Protein AF-A0AA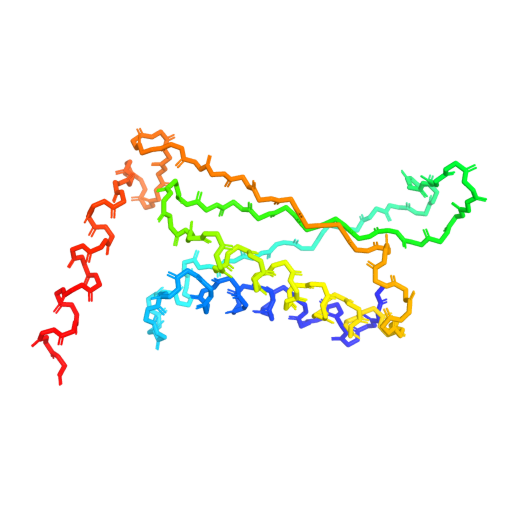96WEX6-F1 (afdb_monomer)

Secondary structure (DSSP, 8-state):
--HHHHHHHHHHHHHHHHHHHT---SHHHHHH------PPPTTS---SS-----EEEEEEEETTSS-HHHHHHHHHHHHHHHHHHHT--GGGGGGEEEEEEEEPTTS-EETTEE--HHHHHHHHHHHTT--

Solvent-accessible surface area (backbone atoms only — not comparable to full-atom values): 7974 Å² total; per-residue (Å²): 108,36,74,75,21,69,80,40,45,42,62,52,50,23,50,50,49,38,60,40,53,63,55,67,97,41,78,68,54,62,70,71,48,71,59,82,86,83,82,77,61,90,82,77,64,70,57,100,86,49,72,69,83,70,46,78,45,81,44,79,44,58,54,81,51,53,52,73,72,32,47,52,50,41,47,51,54,50,44,51,50,51,30,59,24,43,74,48,62,79,92,53,53,88,37,48,44,74,46,81,44,66,43,59,78,67,79,46,66,58,97,93,39,71,44,46,65,68,59,55,54,50,52,60,54,50,59,67,72,80,107

pLDDT: mean 91.86, std 10.23, range [45.47, 98.88]

Sequence (131 aa):
MTEAGREKVQRDLAAVLLRWEGAPDTAFFRAQAWSCLVELPAGAQTTAEDDAPRFLVEVTVPQGALSERRRAGLVEDTTGTVLEAAGLPPAEALRVWVLVHEQPDGIWGAGGSVVRFADLVAQVKGQRTDA

Nearest PDB structures (foldseek):
  3gad-assembly1_C  TM=8.669E-01  e=8.017E-05  Plasmodium yoelii yoelii
  3n4d-assembly1_A  TM=7.390E-01  e=9.728E-05  Corynebacterium glutamicum
  3ker-assembly1_A  TM=7.277E-01  e=5.389E-02  Mus musculus
  6uoa-assembly1_B  TM=2.683E-01  e=3.557E+00  Homo sapiens

Structure (mmCIF, N/CA/C/O backbone):
data_AF-A0AA96WEX6-F1
#
_entry.id   AF-A0AA96WEX6-F1
#
loop_
_atom_site.group_PDB
_atom_site.id
_atom_site.type_symbol
_atom_site.label_atom_id
_atom_site.label_alt_id
_atom_site.label_comp_id
_atom_site.label_asym_id
_atom_site.label_entity_id
_atom_site.label_seq_id
_atom_site.pdbx_PDB_ins_code
_atom_site.Cartn_x
_atom_site.Cartn_y
_atom_site.Cartn_z
_atom_site.occupancy
_atom_site.B_iso_or_equiv
_atom_site.auth_seq_id
_atom_site.auth_comp_id
_atom_site.auth_asym_id
_atom_site.auth_atom_id
_atom_site.pdbx_PDB_model_num
ATOM 1 N N . MET A 1 1 ? 7.942 -6.050 -11.586 1.00 89.69 1 MET A N 1
ATOM 2 C CA . MET A 1 1 ? 8.463 -6.363 -10.237 1.00 89.69 1 MET A CA 1
ATOM 3 C C . MET A 1 1 ? 9.550 -7.413 -10.340 1.00 89.69 1 MET A C 1
ATOM 5 O O . MET A 1 1 ? 9.529 -8.180 -11.297 1.00 89.69 1 MET A O 1
ATOM 9 N N . THR A 1 2 ? 10.468 -7.456 -9.374 1.00 95.06 2 THR A N 1
ATOM 10 C CA . THR A 1 2 ? 11.425 -8.568 -9.255 1.00 95.06 2 THR A CA 1
ATOM 11 C C . THR A 1 2 ? 10.723 -9.829 -8.739 1.00 95.06 2 THR A C 1
ATOM 13 O O . THR A 1 2 ? 9.645 -9.742 -8.147 1.00 95.06 2 THR A O 1
ATOM 16 N N . GLU A 1 3 ? 11.327 -11.003 -8.935 1.00 93.94 3 GLU A N 1
ATOM 17 C CA . GLU A 1 3 ? 10.812 -12.264 -8.380 1.00 93.94 3 GLU A CA 1
ATOM 18 C C . GLU A 1 3 ? 10.747 -12.211 -6.846 1.00 93.94 3 GLU A C 1
ATOM 20 O O . GLU A 1 3 ? 9.688 -12.417 -6.262 1.00 93.94 3 GLU A O 1
ATOM 25 N N . ALA A 1 4 ? 11.837 -11.798 -6.193 1.00 93.56 4 ALA A N 1
ATOM 26 C CA . ALA A 1 4 ? 11.881 -11.653 -4.739 1.00 93.56 4 ALA A CA 1
ATOM 27 C C . ALA A 1 4 ? 10.873 -10.616 -4.208 1.00 93.56 4 ALA A C 1
ATOM 29 O O . ALA A 1 4 ? 10.294 -10.817 -3.139 1.00 93.56 4 ALA A O 1
ATOM 30 N N . GLY A 1 5 ? 10.651 -9.525 -4.949 1.00 95.62 5 GLY A N 1
ATOM 31 C CA . GLY A 1 5 ? 9.639 -8.522 -4.622 1.00 95.62 5 GLY A CA 1
ATOM 32 C C . GLY A 1 5 ? 8.220 -9.080 -4.715 1.00 95.62 5 GLY A C 1
ATOM 33 O O . GLY A 1 5 ? 7.392 -8.787 -3.856 1.00 95.62 5 GLY A O 1
ATOM 34 N N . ARG A 1 6 ? 7.941 -9.941 -5.703 1.00 94.56 6 ARG A N 1
ATOM 35 C CA . ARG A 1 6 ? 6.632 -10.5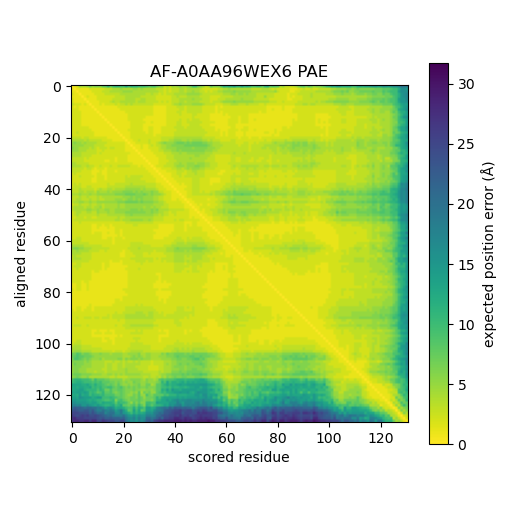98 -5.890 1.00 94.56 6 ARG A CA 1
ATOM 36 C C . ARG A 1 6 ? 6.208 -11.452 -4.706 1.00 94.56 6 ARG A C 1
ATOM 38 O O . ARG A 1 6 ? 5.017 -11.550 -4.430 1.00 94.56 6 ARG A O 1
ATOM 45 N N . GLU A 1 7 ? 7.165 -12.054 -4.018 1.00 94.38 7 GLU A N 1
ATOM 46 C CA . GLU A 1 7 ? 6.902 -12.912 -2.861 1.00 94.38 7 GLU A CA 1
ATOM 47 C C . GLU A 1 7 ? 6.594 -12.136 -1.574 1.00 94.38 7 GLU A C 1
ATOM 49 O O . GLU A 1 7 ? 6.047 -12.704 -0.624 1.00 94.38 7 GLU A O 1
ATOM 54 N N . LYS A 1 8 ? 7.020 -10.870 -1.499 1.00 95.69 8 LYS A N 1
ATOM 55 C CA . LYS A 1 8 ? 7.069 -10.110 -0.242 1.00 95.69 8 LYS A CA 1
ATOM 56 C C . LYS A 1 8 ? 6.170 -8.878 -0.234 1.00 95.69 8 LYS A C 1
ATOM 58 O O . LYS A 1 8 ? 5.563 -8.611 0.803 1.00 95.69 8 LYS A O 1
ATOM 63 N N . VAL A 1 9 ? 5.978 -8.220 -1.384 1.00 97.75 9 VAL A N 1
ATOM 64 C CA . VAL A 1 9 ? 5.289 -6.921 -1.470 1.00 97.75 9 VAL A CA 1
ATOM 65 C C . VAL A 1 9 ? 3.917 -6.925 -0.797 1.00 97.75 9 VAL A C 1
ATOM 67 O O . VAL A 1 9 ? 3.564 -5.957 -0.135 1.00 97.75 9 VAL A O 1
ATOM 70 N N . GLN A 1 10 ? 3.146 -8.014 -0.904 1.00 97.88 10 GLN A N 1
ATOM 71 C CA . GLN A 1 10 ? 1.796 -8.055 -0.347 1.00 97.88 10 GLN A CA 1
ATOM 72 C C . GLN A 1 10 ? 1.822 -7.978 1.185 1.00 97.88 10 GLN A C 1
ATOM 74 O O . GLN A 1 10 ? 1.013 -7.282 1.806 1.00 97.88 10 GLN A O 1
ATOM 79 N N . ARG A 1 11 ? 2.771 -8.691 1.801 1.00 97.44 11 ARG A N 1
ATOM 80 C CA . ARG A 1 11 ? 2.955 -8.695 3.255 1.00 97.44 11 ARG A CA 1
ATOM 81 C C . ARG A 1 11 ? 3.524 -7.362 3.726 1.00 97.44 11 ARG A C 1
ATOM 83 O O . ARG A 1 11 ? 3.055 -6.832 4.730 1.00 97.44 11 ARG A O 1
ATOM 90 N N . ASP A 1 12 ? 4.487 -6.822 2.989 1.00 98.00 12 ASP A N 1
ATOM 91 C CA . ASP A 1 12 ? 5.154 -5.571 3.346 1.00 98.00 12 ASP A CA 1
ATOM 92 C C . ASP A 1 12 ? 4.175 -4.392 3.278 1.00 98.00 12 ASP A C 1
ATOM 94 O O . ASP A 1 12 ? 4.075 -3.620 4.230 1.00 98.00 12 ASP A O 1
ATOM 98 N N . LEU A 1 13 ? 3.354 -4.314 2.225 1.00 98.38 13 LEU A N 1
ATOM 99 C CA . LEU A 1 13 ? 2.311 -3.293 2.094 1.00 98.38 13 LEU A CA 1
ATOM 100 C C . LEU A 1 13 ? 1.223 -3.413 3.171 1.00 98.38 13 LEU A C 1
ATOM 102 O O . LEU A 1 13 ? 0.800 -2.397 3.724 1.00 98.38 13 LEU A O 1
ATOM 106 N N . ALA A 1 14 ? 0.803 -4.632 3.529 1.00 97.81 14 ALA A N 1
ATOM 107 C CA . ALA A 1 14 ? -0.137 -4.831 4.635 1.00 97.81 14 ALA A CA 1
ATOM 108 C C . ALA A 1 14 ? 0.452 -4.353 5.979 1.00 97.81 14 ALA A C 1
ATOM 110 O O . ALA A 1 14 ? -0.246 -3.738 6.788 1.00 97.81 14 ALA A O 1
ATOM 111 N N . ALA A 1 15 ? 1.750 -4.577 6.206 1.00 97.38 15 ALA A N 1
ATOM 112 C CA . ALA A 1 15 ? 2.446 -4.099 7.399 1.00 97.38 15 ALA A CA 1
ATOM 113 C C . ALA A 1 15 ? 2.616 -2.567 7.415 1.00 97.38 15 ALA A C 1
ATOM 115 O O . ALA A 1 15 ? 2.452 -1.941 8.465 1.00 97.38 15 ALA A O 1
ATOM 116 N N . VAL A 1 16 ? 2.918 -1.953 6.264 1.00 98.12 16 VAL A N 1
ATOM 117 C CA . VAL A 1 16 ? 2.966 -0.489 6.101 1.00 98.12 16 VAL A CA 1
ATOM 118 C C . VAL A 1 16 ? 1.612 0.132 6.449 1.00 98.12 16 VAL A C 1
ATOM 120 O O . VAL A 1 16 ? 1.568 1.088 7.224 1.00 98.12 16 VAL A O 1
ATOM 123 N N . LEU A 1 17 ? 0.510 -0.441 5.959 1.00 97.50 17 LEU A N 1
ATOM 124 C CA . LEU A 1 17 ? -0.835 0.048 6.258 1.00 97.50 17 LEU A CA 1
ATOM 125 C C . LEU A 1 17 ? -1.125 0.062 7.766 1.00 97.50 17 LEU A C 1
ATOM 127 O O . LEU A 1 17 ? -1.437 1.118 8.319 1.00 97.50 17 LEU A O 1
ATOM 131 N N . LEU A 1 18 ? -0.948 -1.076 8.446 1.00 95.38 18 LEU A N 1
ATOM 132 C CA . LEU A 1 18 ? -1.204 -1.196 9.888 1.00 95.38 18 LEU A CA 1
ATOM 133 C C . LEU A 1 18 ? -0.408 -0.178 10.712 1.00 95.38 18 LEU A C 1
ATOM 135 O O . LEU A 1 18 ? -0.935 0.427 11.653 1.00 95.38 18 LEU A O 1
ATOM 139 N N . ARG A 1 19 ? 0.860 0.042 10.339 1.00 96.12 19 ARG A N 1
ATOM 140 C CA . ARG A 1 19 ? 1.736 1.028 10.983 1.00 96.12 19 ARG A CA 1
ATOM 141 C C . ARG A 1 19 ? 1.130 2.429 10.922 1.00 96.12 19 ARG A C 1
ATOM 143 O O . ARG A 1 19 ? 1.111 3.132 11.935 1.00 96.12 19 ARG A O 1
ATOM 150 N N . TRP A 1 20 ? 0.624 2.831 9.758 1.00 97.38 20 TRP A N 1
ATOM 151 C CA . TRP A 1 20 ? 0.089 4.175 9.538 1.00 97.38 20 TRP A CA 1
ATOM 152 C C . TRP A 1 20 ? -1.332 4.368 10.066 1.00 97.38 20 TRP A C 1
ATOM 154 O O . TRP A 1 20 ? -1.643 5.454 10.561 1.00 97.38 20 TRP A O 1
ATOM 164 N N . GLU A 1 21 ? -2.155 3.319 10.095 1.00 92.69 21 GLU A N 1
ATOM 165 C CA . GLU A 1 21 ? -3.413 3.305 10.857 1.00 92.69 21 GLU A CA 1
ATOM 166 C C . GLU A 1 21 ? -3.163 3.413 12.372 1.00 92.69 21 GLU A C 1
ATOM 168 O O . GLU A 1 21 ? -4.015 3.872 13.140 1.00 92.69 21 GLU A O 1
ATOM 173 N N . GLY A 1 22 ? -1.953 3.070 12.822 1.00 91.00 22 GLY A N 1
ATOM 174 C CA . GLY A 1 22 ? -1.594 3.023 14.235 1.00 91.00 22 GLY A CA 1
ATOM 175 C C . GLY A 1 22 ? -2.299 1.885 14.966 1.00 91.00 22 GLY A C 1
ATOM 176 O O . GLY A 1 22 ? -2.593 2.017 16.157 1.00 91.00 22 GLY A O 1
ATOM 177 N N . ALA A 1 23 ? -2.596 0.805 14.243 1.00 88.12 23 ALA A N 1
ATOM 178 C CA . ALA A 1 23 ? -3.113 -0.421 14.817 1.00 88.12 23 ALA A CA 1
ATOM 179 C C . ALA A 1 23 ? -2.040 -1.061 15.724 1.00 88.12 23 ALA A C 1
ATOM 181 O O . ALA A 1 23 ? -0.853 -1.036 15.386 1.00 88.12 23 ALA A O 1
ATOM 182 N N . PRO A 1 24 ? -2.416 -1.628 16.883 1.00 88.50 24 PRO A N 1
ATOM 183 C CA . PRO A 1 24 ? -1.500 -2.417 17.698 1.00 88.50 24 PRO A CA 1
ATOM 184 C C . PRO A 1 24 ? -0.907 -3.592 16.915 1.00 88.50 24 PRO A C 1
ATOM 186 O O . PRO A 1 24 ? -1.626 -4.284 16.196 1.00 88.50 24 PRO A O 1
ATOM 189 N N . ASP A 1 25 ? 0.380 -3.876 17.112 1.00 89.81 25 ASP A N 1
ATOM 190 C CA . ASP A 1 25 ? 1.046 -5.009 16.459 1.00 89.81 25 ASP A CA 1
ATOM 191 C C . ASP A 1 25 ? 0.742 -6.342 17.173 1.00 89.81 25 ASP A C 1
ATOM 193 O O . ASP A 1 25 ? 1.589 -6.958 17.825 1.00 89.81 25 ASP A O 1
ATOM 197 N N . THR A 1 26 ? -0.510 -6.789 17.076 1.00 90.81 26 THR A N 1
ATOM 198 C CA . THR A 1 26 ? -0.976 -8.068 17.628 1.00 90.81 26 THR A CA 1
ATOM 199 C C . THR A 1 26 ? -1.300 -9.061 16.518 1.00 90.81 26 THR A C 1
ATOM 201 O O . THR A 1 26 ? -1.565 -8.687 15.375 1.00 90.81 26 THR A O 1
ATOM 204 N N . ALA A 1 27 ? -1.327 -10.355 16.856 1.00 90.75 27 ALA A N 1
ATOM 205 C CA . ALA A 1 27 ? -1.718 -11.399 15.907 1.00 90.75 27 ALA A CA 1
ATOM 206 C C . ALA A 1 27 ? -3.113 -11.152 15.306 1.00 90.75 27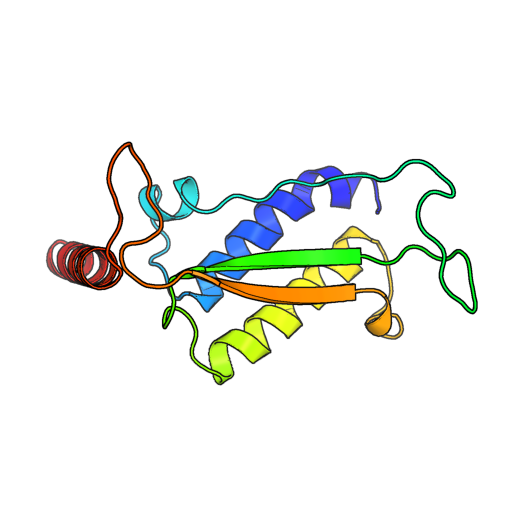 ALA A C 1
ATOM 208 O O . ALA A 1 27 ? -3.332 -11.465 14.141 1.00 90.75 27 ALA A O 1
ATOM 209 N N . PHE A 1 28 ? -4.018 -10.547 16.081 1.00 88.19 28 PHE A N 1
ATOM 210 C CA . PHE A 1 28 ? -5.342 -10.159 15.612 1.00 88.19 28 PHE A CA 1
ATOM 211 C C . PHE A 1 28 ? -5.256 -9.112 14.495 1.00 88.19 28 PHE A C 1
ATOM 213 O O . PHE A 1 28 ? -5.683 -9.396 13.385 1.00 88.19 28 PHE A O 1
ATOM 220 N N . PHE A 1 29 ? -4.646 -7.942 14.727 1.00 89.62 29 PHE A N 1
ATOM 221 C CA . PHE A 1 29 ? -4.580 -6.888 13.701 1.00 89.62 29 PHE A CA 1
ATOM 222 C C . PHE A 1 29 ? -3.780 -7.311 12.465 1.00 89.62 29 PHE A C 1
ATOM 224 O O . PHE A 1 29 ? -4.193 -7.016 11.344 1.00 89.62 29 PHE A O 1
ATOM 231 N N . ARG A 1 30 ? -2.702 -8.087 12.647 1.00 92.88 30 ARG A N 1
ATOM 232 C CA . ARG A 1 30 ? -1.939 -8.659 11.526 1.00 92.88 30 ARG A CA 1
ATOM 233 C C . ARG A 1 30 ? -2.767 -9.592 10.640 1.00 92.88 30 ARG A C 1
ATOM 235 O O . ARG A 1 30 ? -2.472 -9.688 9.457 1.00 92.88 30 ARG A O 1
ATOM 242 N N . ALA A 1 31 ? -3.780 -10.269 11.182 1.00 92.44 31 ALA A N 1
ATOM 243 C CA . ALA A 1 31 ? -4.665 -11.133 10.401 1.00 92.44 31 ALA A CA 1
ATOM 244 C C . ALA A 1 31 ? -5.750 -10.357 9.630 1.00 92.44 31 ALA A C 1
ATOM 246 O O . ALA A 1 31 ? -6.311 -10.891 8.676 1.00 92.44 31 ALA A O 1
ATOM 247 N N . GLN A 1 32 ? -6.045 -9.112 10.024 1.00 90.94 32 GLN A N 1
ATOM 248 C CA . GLN A 1 32 ? -7.105 -8.305 9.411 1.00 90.94 32 GLN A CA 1
ATOM 249 C C . GLN A 1 32 ? -6.619 -7.460 8.229 1.00 90.94 32 GLN A C 1
ATOM 251 O O . GLN A 1 32 ? -7.422 -7.147 7.352 1.00 90.94 32 GLN A O 1
ATOM 256 N N . ALA A 1 33 ? -5.334 -7.097 8.188 1.00 92.81 33 ALA A N 1
ATOM 257 C CA . ALA A 1 33 ? -4.749 -6.380 7.060 1.00 92.81 33 ALA A CA 1
ATOM 258 C C . ALA A 1 33 ? -4.192 -7.354 6.022 1.00 92.81 33 ALA A C 1
ATOM 260 O O . ALA A 1 33 ? -3.395 -8.241 6.323 1.00 92.81 33 ALA A O 1
ATOM 261 N N . TRP A 1 34 ? -4.592 -7.154 4.777 1.00 95.75 34 TRP A N 1
ATOM 262 C CA . TRP A 1 34 ? -4.191 -7.974 3.647 1.00 95.75 34 TRP A CA 1
ATOM 263 C C . TRP A 1 34 ? -4.042 -7.093 2.412 1.00 95.75 34 TRP A C 1
ATOM 265 O O . TRP A 1 34 ? -4.552 -5.975 2.354 1.00 95.75 34 TRP A O 1
ATOM 275 N N . SER A 1 35 ? -3.333 -7.603 1.414 1.00 97.31 35 SER A N 1
ATOM 276 C CA . SER A 1 35 ? -3.283 -6.995 0.093 1.00 97.31 35 SER A CA 1
ATOM 277 C C . SER A 1 35 ? -3.190 -8.084 -0.970 1.00 97.31 35 SER A C 1
ATOM 279 O O . SER A 1 35 ? -2.778 -9.216 -0.697 1.00 97.31 35 SER A O 1
ATOM 281 N N . CY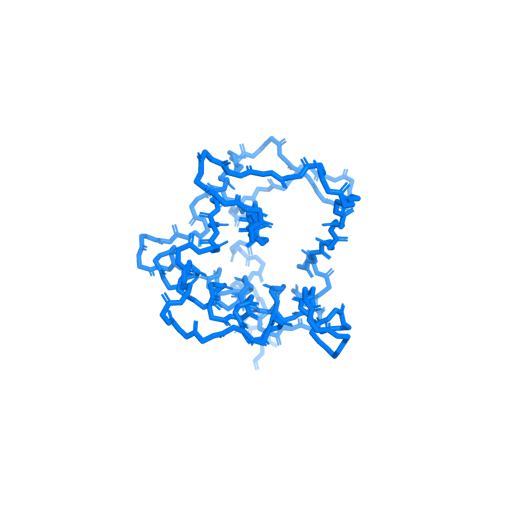S A 1 36 ? -3.595 -7.738 -2.185 1.00 96.81 36 CYS A N 1
ATOM 282 C CA . CYS A 1 36 ? -3.547 -8.616 -3.342 1.00 96.81 36 CYS A CA 1
ATOM 283 C C . CYS A 1 36 ? -2.635 -7.990 -4.394 1.00 96.81 36 CYS A C 1
ATOM 285 O O . CYS A 1 36 ? -2.700 -6.787 -4.634 1.00 96.81 36 CYS A O 1
ATOM 287 N N . LEU A 1 37 ? -1.816 -8.813 -5.048 1.00 96.75 37 LEU A N 1
ATOM 288 C CA . LEU A 1 37 ? -1.053 -8.393 -6.218 1.00 96.75 37 LEU A CA 1
ATOM 289 C C . LEU A 1 37 ? -1.795 -8.847 -7.470 1.00 96.75 37 LEU A C 1
ATOM 291 O O . LEU A 1 37 ? -1.971 -10.046 -7.681 1.00 96.75 37 LEU A O 1
ATOM 295 N N . VAL A 1 38 ? -2.208 -7.888 -8.292 1.00 96.69 38 VAL A N 1
ATOM 296 C CA . VAL A 1 38 ? -2.794 -8.147 -9.607 1.00 96.69 38 VAL A CA 1
ATOM 297 C C . VAL A 1 38 ? -1.764 -7.783 -10.663 1.00 96.69 38 VAL A C 1
ATOM 299 O O . VAL A 1 38 ? -1.290 -6.650 -10.714 1.00 96.69 38 VAL A O 1
ATOM 302 N N . GLU A 1 39 ? -1.417 -8.749 -11.508 1.00 94.88 39 GLU A N 1
ATOM 303 C CA . GLU A 1 39 ? -0.531 -8.521 -12.643 1.00 94.88 39 GLU A CA 1
ATOM 304 C C . GLU A 1 39 ? -1.328 -8.407 -13.928 1.00 94.88 39 GLU A C 1
ATOM 306 O O . GLU A 1 39 ? -2.161 -9.258 -14.244 1.00 94.88 39 GLU A O 1
ATOM 311 N N . LEU A 1 40 ? -1.048 -7.351 -14.680 1.00 94.44 40 LEU A N 1
ATOM 312 C CA . LEU A 1 40 ? -1.648 -7.141 -15.983 1.00 94.44 40 LEU A CA 1
ATOM 313 C C . LEU A 1 40 ? -0.834 -7.883 -17.054 1.00 94.44 40 LEU A C 1
ATOM 315 O O . LEU A 1 40 ? 0.396 -7.943 -16.955 1.00 94.44 40 LEU A O 1
ATOM 319 N N . PRO A 1 41 ? -1.487 -8.440 -18.089 1.00 93.81 41 PRO A N 1
ATOM 320 C CA . PRO A 1 41 ? -0.769 -9.027 -19.211 1.00 93.81 41 PRO A CA 1
ATOM 321 C C . PRO A 1 41 ? 0.035 -7.955 -19.961 1.00 93.81 41 PRO A C 1
ATOM 323 O O . PRO A 1 41 ? -0.282 -6.763 -19.916 1.00 93.81 41 PRO A O 1
ATOM 326 N N . ALA A 1 42 ? 1.076 -8.382 -20.677 1.00 89.94 42 ALA A N 1
ATOM 327 C CA . ALA A 1 42 ? 1.912 -7.478 -21.462 1.00 89.94 42 ALA A CA 1
ATOM 328 C C . ALA A 1 42 ? 1.066 -6.639 -22.440 1.00 89.94 42 ALA A C 1
ATOM 330 O O . ALA A 1 42 ? 0.203 -7.173 -23.137 1.00 89.94 42 ALA A O 1
ATOM 331 N N . GLY A 1 43 ? 1.309 -5.325 -22.474 1.00 91.38 43 GLY A N 1
ATOM 332 C CA . GLY A 1 43 ? 0.590 -4.373 -23.329 1.00 91.38 43 GLY A CA 1
ATOM 333 C C . GLY A 1 43 ? -0.779 -3.912 -22.810 1.00 91.38 43 GLY A C 1
ATOM 334 O O . GLY A 1 43 ? -1.383 -3.040 -23.424 1.00 91.38 43 GLY A O 1
ATOM 335 N N . ALA A 1 44 ? -1.279 -4.438 -21.683 1.00 94.69 44 ALA A N 1
ATOM 336 C CA . ALA A 1 44 ? -2.546 -3.973 -21.099 1.00 94.69 44 ALA A CA 1
ATOM 337 C C . ALA A 1 44 ? -2.433 -2.634 -20.350 1.00 94.69 44 ALA A C 1
ATOM 339 O O . ALA A 1 44 ? -3.447 -2.013 -20.038 1.00 94.69 44 ALA A O 1
ATOM 340 N N . GLN A 1 45 ? -1.211 -2.191 -20.062 1.00 95.44 45 GLN A N 1
ATOM 341 C CA . GLN A 1 45 ? -0.915 -0.888 -19.488 1.00 95.44 45 GLN A CA 1
ATOM 342 C C . GLN A 1 45 ? 0.096 -0.181 -20.388 1.00 95.44 45 GLN A C 1
ATOM 344 O O . GLN A 1 45 ? 1.127 -0.754 -20.730 1.00 95.44 45 GLN A O 1
ATOM 349 N N . THR A 1 46 ? -0.207 1.060 -20.744 1.00 94.62 46 THR A N 1
ATOM 350 C CA . THR A 1 46 ? 0.678 1.971 -21.473 1.00 94.62 46 THR A CA 1
ATOM 351 C C . THR A 1 46 ? 0.453 3.382 -20.935 1.00 94.62 46 THR A C 1
ATOM 353 O O . THR A 1 46 ? -0.558 3.649 -20.272 1.00 94.62 46 THR A O 1
ATOM 356 N N . THR A 1 47 ? 1.394 4.282 -21.182 1.00 95.19 47 THR A N 1
ATOM 357 C CA . THR A 1 47 ? 1.228 5.706 -20.891 1.00 95.19 47 THR A CA 1
ATOM 358 C C . THR A 1 47 ? 1.177 6.502 -22.189 1.00 95.19 47 THR A C 1
ATOM 360 O O . THR A 1 47 ? 1.377 5.966 -23.272 1.00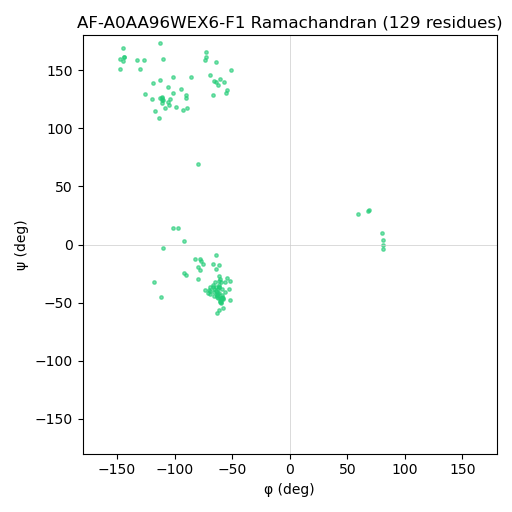 95.19 47 THR A O 1
ATOM 363 N N . ALA A 1 48 ? 0.896 7.802 -22.101 1.00 96.94 48 ALA A N 1
ATOM 364 C CA . ALA A 1 48 ? 0.950 8.663 -23.282 1.00 96.94 48 ALA A CA 1
ATOM 365 C C . ALA A 1 48 ? 2.378 8.837 -23.847 1.00 96.94 48 ALA A C 1
ATOM 367 O O . ALA A 1 48 ? 2.512 9.290 -24.978 1.00 96.94 48 ALA A O 1
ATOM 368 N N . GLU A 1 49 ? 3.415 8.510 -23.067 1.00 96.06 49 GLU A N 1
ATOM 369 C CA . GLU A 1 49 ? 4.830 8.744 -23.399 1.00 96.06 49 GLU A CA 1
ATOM 370 C C . GLU A 1 49 ? 5.605 7.439 -23.641 1.00 96.06 49 GLU A C 1
ATOM 372 O O . GLU A 1 49 ? 6.374 7.335 -24.591 1.00 96.06 49 GLU A O 1
ATOM 377 N N . ASP A 1 50 ? 5.424 6.445 -22.769 1.00 94.56 50 ASP A N 1
ATOM 378 C CA . ASP A 1 50 ? 6.225 5.221 -22.737 1.00 94.56 50 ASP A CA 1
ATOM 379 C C . ASP A 1 50 ? 5.425 3.969 -22.332 1.00 94.56 50 ASP A C 1
ATOM 381 O O . ASP A 1 50 ? 4.306 4.047 -21.813 1.00 94.56 50 ASP A O 1
ATOM 385 N N . ASP A 1 51 ? 6.062 2.810 -22.516 1.00 93.25 51 ASP A N 1
ATOM 386 C CA . ASP A 1 51 ? 5.556 1.487 -22.129 1.00 93.25 51 ASP A CA 1
ATOM 387 C C . ASP A 1 51 ? 6.181 0.958 -20.824 1.00 93.25 51 ASP A C 1
ATOM 389 O O . ASP A 1 51 ? 6.099 -0.234 -20.515 1.00 93.25 51 ASP A O 1
ATOM 393 N N . ALA A 1 52 ? 6.857 1.811 -20.046 1.00 93.56 52 ALA A N 1
ATOM 394 C CA . ALA A 1 52 ? 7.427 1.379 -18.777 1.00 93.56 52 ALA A CA 1
ATOM 395 C C . ALA A 1 52 ? 6.305 1.083 -17.758 1.00 93.56 52 ALA A C 1
ATOM 397 O O . ALA A 1 52 ? 5.272 1.761 -17.738 1.00 93.56 52 ALA A O 1
ATOM 398 N N . PRO A 1 53 ? 6.484 0.095 -16.864 1.00 93.44 53 PRO A N 1
ATOM 399 C CA . PRO A 1 53 ? 5.435 -0.294 -15.931 1.00 93.44 53 PRO A CA 1
ATOM 400 C C . PRO A 1 53 ? 5.092 0.845 -14.964 1.00 93.44 53 PRO A C 1
ATOM 402 O O . PRO A 1 53 ? 5.972 1.545 -14.455 1.00 93.44 53 PRO A O 1
ATOM 405 N N . ARG A 1 54 ? 3.800 1.000 -14.685 1.00 96.94 54 ARG A N 1
ATOM 406 C CA . ARG A 1 54 ? 3.252 1.849 -13.626 1.00 96.94 54 ARG A CA 1
ATOM 407 C C . ARG A 1 54 ? 2.602 0.971 -12.566 1.00 96.94 54 ARG A C 1
ATOM 409 O O . ARG A 1 54 ? 1.953 -0.031 -12.868 1.00 96.94 54 ARG A O 1
ATOM 416 N N . PHE A 1 55 ? 2.763 1.362 -11.314 1.00 98.19 55 PHE A N 1
ATOM 417 C CA . PHE A 1 55 ? 2.248 0.641 -10.163 1.00 98.19 55 PHE A CA 1
ATOM 418 C C . PHE A 1 55 ? 1.132 1.457 -9.538 1.00 98.19 55 PHE A C 1
ATOM 420 O O . PHE A 1 55 ? 1.330 2.624 -9.207 1.00 98.19 55 PHE A O 1
ATOM 427 N N . LEU A 1 56 ? -0.027 0.835 -9.371 1.00 98.31 56 LEU A N 1
ATOM 428 C CA . LEU A 1 56 ? -1.153 1.420 -8.665 1.00 98.31 56 LEU A CA 1
ATOM 429 C C . LEU A 1 56 ? -1.353 0.656 -7.359 1.00 98.31 56 LEU A C 1
ATOM 431 O O . LEU A 1 56 ? -1.519 -0.563 -7.375 1.00 98.31 56 LEU A O 1
ATOM 435 N N . VAL A 1 57 ? -1.339 1.378 -6.244 1.00 98.69 57 VAL A N 1
ATOM 436 C CA . VAL A 1 57 ? -1.706 0.858 -4.930 1.00 98.69 57 VAL A CA 1
ATOM 437 C C . VAL A 1 57 ? -2.977 1.560 -4.485 1.00 98.69 57 VAL A C 1
ATOM 439 O O . VAL A 1 57 ? -2.965 2.744 -4.147 1.00 98.69 57 VAL A O 1
ATOM 442 N N . GLU A 1 58 ? -4.080 0.823 -4.484 1.00 98.62 58 GLU A N 1
ATOM 443 C CA . GLU A 1 58 ? -5.347 1.287 -3.929 1.00 98.62 58 GLU A CA 1
ATOM 444 C C . GLU A 1 58 ? -5.438 0.838 -2.472 1.00 98.62 58 GLU A C 1
ATOM 446 O O . GLU A 1 58 ? -5.472 -0.353 -2.162 1.00 98.62 58 GLU A O 1
ATOM 451 N N . VAL A 1 59 ? -5.460 1.805 -1.562 1.00 98.31 59 VAL A N 1
ATOM 452 C CA . VAL A 1 59 ? -5.582 1.568 -0.128 1.00 98.31 59 VAL A CA 1
ATOM 453 C C . VAL A 1 59 ? -7.000 1.898 0.292 1.00 98.31 59 VAL A C 1
ATOM 455 O O . VAL A 1 59 ? -7.464 3.015 0.090 1.00 98.31 59 VAL A O 1
ATOM 458 N N . THR A 1 60 ? -7.678 0.948 0.925 1.00 97.12 60 THR A N 1
ATOM 459 C CA . THR A 1 60 ? -9.000 1.176 1.510 1.00 97.12 60 THR A CA 1
ATOM 460 C C . THR A 1 60 ? -8.905 1.151 3.028 1.00 97.12 60 THR A C 1
ATOM 462 O O . THR A 1 60 ? -8.442 0.163 3.590 1.00 97.12 60 THR A O 1
ATOM 465 N N . VAL A 1 61 ? -9.356 2.221 3.684 1.00 94.75 61 VAL A N 1
ATOM 466 C CA . VAL A 1 61 ? -9.321 2.373 5.148 1.00 94.75 61 VAL A CA 1
ATOM 467 C C . VAL A 1 61 ? -10.663 2.866 5.685 1.00 94.75 61 VAL A C 1
ATOM 469 O O . VAL A 1 61 ? -11.425 3.490 4.943 1.00 94.75 61 VAL A O 1
ATOM 472 N N . PRO A 1 62 ? -10.978 2.659 6.973 1.00 92.62 62 PRO A N 1
ATOM 473 C CA . PRO A 1 62 ? -12.120 3.316 7.598 1.00 92.62 62 PRO A CA 1
ATOM 474 C C . PRO A 1 62 ? -11.971 4.842 7.567 1.00 92.62 62 PRO A C 1
ATOM 476 O O . PRO A 1 62 ? -10.880 5.380 7.782 1.00 92.62 62 PRO A O 1
ATOM 479 N N . GLN A 1 63 ? -13.074 5.558 7.354 1.00 92.19 63 GLN A N 1
ATOM 480 C CA . GLN A 1 63 ? -13.087 7.015 7.449 1.00 92.19 63 GLN A CA 1
ATOM 481 C C . GLN A 1 63 ? -12.576 7.471 8.823 1.00 92.19 63 GLN A C 1
ATOM 483 O O . GLN A 1 63 ? -13.021 6.992 9.866 1.00 92.19 63 GLN A O 1
ATOM 488 N N . GLY A 1 64 ? -11.627 8.411 8.821 1.00 90.00 64 GLY A N 1
ATOM 489 C CA . GLY A 1 64 ? -10.998 8.920 10.042 1.00 90.00 64 GLY A CA 1
ATOM 490 C C . GLY A 1 64 ? -9.883 8.043 10.630 1.00 90.00 64 GLY A C 1
ATOM 491 O O . GLY A 1 64 ? -9.275 8.450 11.621 1.00 90.00 64 GLY A O 1
ATOM 492 N N . ALA A 1 65 ? -9.553 6.892 10.029 1.00 90.88 65 ALA A N 1
ATOM 493 C CA . ALA A 1 65 ? -8.424 6.062 10.470 1.00 90.88 65 ALA A CA 1
ATOM 494 C C . ALA A 1 65 ? -7.061 6.759 10.282 1.00 90.88 65 ALA A C 1
ATOM 496 O O . ALA A 1 65 ? -6.132 6.577 11.079 1.00 90.88 65 ALA A O 1
ATOM 497 N N . LEU A 1 66 ? -6.943 7.600 9.249 1.00 95.25 66 LEU A N 1
ATOM 498 C CA . LEU A 1 66 ? -5.723 8.328 8.915 1.00 95.25 66 LEU A CA 1
ATOM 499 C C . LEU A 1 66 ? -5.910 9.833 9.119 1.00 95.25 66 LEU A C 1
ATOM 501 O O . LEU A 1 66 ? -6.787 10.462 8.530 1.00 95.25 66 LEU A O 1
ATOM 505 N N . SER A 1 67 ? -5.020 10.436 9.906 1.00 95.62 67 SER A N 1
ATOM 506 C CA . SER A 1 67 ? -4.813 11.884 9.857 1.00 95.62 67 SER A CA 1
ATOM 507 C C . SER A 1 67 ? -4.070 12.270 8.578 1.00 95.62 67 SER A C 1
ATOM 509 O O . SER A 1 67 ? -3.441 11.425 7.945 1.00 95.62 67 SER A O 1
ATOM 511 N N . GLU A 1 68 ? -4.062 13.556 8.228 1.00 96.88 68 GLU A N 1
ATOM 512 C CA . GLU A 1 68 ? -3.292 14.065 7.083 1.00 96.88 68 GLU A CA 1
ATOM 513 C C . GLU A 1 68 ? -1.816 13.637 7.136 1.00 96.88 68 GLU A C 1
ATOM 515 O O . GLU A 1 68 ? -1.302 13.062 6.181 1.00 96.88 68 GLU A O 1
ATOM 520 N N . ARG A 1 69 ? -1.163 13.795 8.298 1.00 97.50 69 ARG A N 1
ATOM 521 C CA . ARG A 1 69 ? 0.225 13.350 8.507 1.00 97.50 69 ARG A CA 1
ATOM 522 C C . ARG A 1 69 ? 0.399 11.849 8.268 1.00 97.50 69 ARG A C 1
ATOM 524 O O . ARG A 1 69 ? 1.389 11.434 7.677 1.00 97.50 69 ARG A O 1
ATOM 531 N N . ARG A 1 70 ? -0.530 11.028 8.771 1.00 97.94 70 ARG A N 1
ATOM 532 C CA . ARG A 1 70 ? -0.459 9.569 8.607 1.00 97.94 70 ARG A CA 1
ATOM 533 C C . ARG A 1 70 ? -0.687 9.156 7.159 1.00 97.94 70 ARG A C 1
ATOM 535 O O . ARG A 1 70 ? -0.023 8.251 6.680 1.00 97.94 70 ARG A O 1
ATOM 542 N N . ARG A 1 71 ? -1.582 9.853 6.463 1.00 98.06 71 ARG A N 1
ATOM 543 C CA . ARG A 1 71 ? -1.837 9.664 5.037 1.00 98.06 71 ARG A CA 1
ATOM 544 C C . ARG A 1 71 ? -0.602 9.993 4.200 1.00 98.06 71 ARG A C 1
ATOM 546 O O . ARG A 1 71 ? -0.248 9.204 3.338 1.00 98.06 71 ARG A O 1
ATOM 553 N N . ALA A 1 72 ? 0.072 11.110 4.481 1.00 98.19 72 ALA A N 1
ATOM 554 C CA . ALA A 1 72 ? 1.300 11.488 3.781 1.00 98.19 72 ALA A CA 1
ATOM 555 C C . ALA A 1 72 ? 2.405 10.432 3.953 1.00 98.19 72 ALA A C 1
ATOM 557 O O . ALA A 1 72 ? 2.975 9.974 2.967 1.00 98.19 72 ALA A O 1
ATOM 558 N N . GLY A 1 73 ? 2.639 9.983 5.188 1.00 98.50 73 GLY A N 1
ATOM 559 C CA . GLY A 1 73 ? 3.633 8.945 5.455 1.00 98.50 73 GLY A CA 1
ATOM 560 C C . GLY A 1 73 ? 3.267 7.576 4.874 1.00 98.50 73 GLY A C 1
ATOM 561 O O . GLY A 1 73 ? 4.134 6.870 4.370 1.00 98.50 73 GLY A O 1
ATOM 562 N N . LEU A 1 74 ? 1.977 7.222 4.857 1.00 98.56 74 LEU A N 1
ATOM 563 C CA . LEU A 1 74 ? 1.502 6.018 4.174 1.00 98.56 74 LEU A CA 1
ATOM 564 C C . LEU A 1 74 ? 1.850 6.046 2.683 1.00 98.56 74 LEU A C 1
ATOM 566 O O . LEU A 1 74 ? 2.316 5.039 2.154 1.00 98.56 74 LEU A O 1
ATOM 570 N N . VAL A 1 75 ? 1.626 7.179 2.010 1.00 98.69 75 VAL A N 1
ATOM 571 C CA . VAL A 1 75 ? 1.951 7.347 0.585 1.00 98.69 75 VAL A CA 1
ATOM 572 C C . VAL A 1 75 ? 3.457 7.214 0.348 1.00 98.69 75 VAL A C 1
ATOM 574 O O . VAL A 1 75 ? 3.865 6.523 -0.586 1.00 98.69 75 VAL A O 1
ATOM 577 N N . GLU A 1 76 ? 4.273 7.825 1.205 1.00 98.75 76 GLU A N 1
ATOM 578 C CA . GLU A 1 76 ? 5.736 7.759 1.140 1.00 98.75 76 GLU A CA 1
ATOM 579 C C . GLU A 1 76 ? 6.257 6.319 1.292 1.00 98.75 76 GLU A C 1
ATOM 581 O O . GLU A 1 76 ? 6.904 5.797 0.380 1.00 98.75 76 GLU A O 1
ATOM 586 N N . ASP A 1 77 ? 5.905 5.636 2.383 1.00 98.75 77 ASP A N 1
ATOM 587 C CA . ASP A 1 77 ? 6.395 4.282 2.679 1.00 98.75 77 ASP A CA 1
ATOM 588 C C . ASP A 1 77 ? 5.877 3.241 1.677 1.00 98.75 77 ASP A C 1
ATOM 590 O O . ASP A 1 77 ? 6.596 2.312 1.299 1.00 98.75 77 ASP A O 1
ATOM 594 N N . THR A 1 78 ? 4.632 3.395 1.214 1.00 98.81 78 THR A N 1
ATOM 595 C CA . THR A 1 78 ? 4.056 2.546 0.160 1.00 98.81 78 THR A CA 1
ATOM 596 C C . THR A 1 78 ? 4.845 2.700 -1.135 1.00 98.81 78 THR A C 1
ATOM 598 O O . THR A 1 78 ? 5.206 1.704 -1.762 1.00 98.81 78 THR A O 1
ATOM 601 N N . THR A 1 79 ? 5.158 3.942 -1.516 1.00 98.88 79 THR A N 1
ATOM 602 C CA . THR A 1 79 ? 5.956 4.235 -2.711 1.00 98.88 79 THR A CA 1
ATOM 603 C C . THR A 1 79 ? 7.337 3.598 -2.612 1.00 98.88 79 THR A C 1
ATOM 605 O O . THR A 1 79 ? 7.744 2.884 -3.528 1.00 98.88 79 THR A O 1
ATOM 608 N N . GLY A 1 80 ? 8.026 3.780 -1.481 1.00 98.62 80 GLY A N 1
ATOM 609 C CA . GLY A 1 80 ? 9.330 3.164 -1.229 1.00 98.62 80 GLY A CA 1
ATOM 610 C C . GLY A 1 80 ? 9.291 1.637 -1.319 1.00 98.62 80 GLY A C 1
ATOM 611 O O . GLY A 1 80 ? 10.100 1.041 -2.027 1.00 98.62 80 GLY A O 1
ATOM 612 N N . THR A 1 81 ? 8.293 1.015 -0.685 1.00 98.62 81 THR A N 1
ATOM 613 C CA . THR A 1 81 ? 8.115 -0.447 -0.669 1.00 98.62 81 THR A CA 1
ATOM 614 C C . THR A 1 81 ? 7.906 -1.010 -2.078 1.00 98.62 81 THR A C 1
ATOM 616 O O . THR A 1 81 ? 8.481 -2.038 -2.439 1.00 98.62 81 THR A O 1
ATOM 619 N N . VAL A 1 82 ? 7.111 -0.332 -2.912 1.00 98.69 82 VAL A N 1
ATOM 620 C CA . VAL A 1 82 ? 6.884 -0.752 -4.302 1.00 98.69 82 VAL A CA 1
ATOM 621 C C . VAL A 1 82 ? 8.136 -0.571 -5.156 1.00 98.69 82 VAL A C 1
ATOM 623 O O . VAL A 1 82 ? 8.456 -1.469 -5.935 1.00 98.69 82 VAL A O 1
ATOM 626 N N . LEU A 1 83 ? 8.852 0.551 -5.020 1.00 98.56 83 LEU A N 1
ATOM 627 C CA . LEU A 1 83 ? 10.106 0.779 -5.746 1.00 98.56 83 LEU A CA 1
ATOM 628 C C . LEU A 1 83 ? 11.142 -0.296 -5.409 1.00 98.56 83 LEU A C 1
ATOM 630 O O . LEU A 1 83 ? 11.719 -0.887 -6.322 1.00 98.56 83 LEU A O 1
ATOM 634 N N . GLU A 1 84 ? 11.315 -0.610 -4.124 1.00 98.44 84 GLU A N 1
ATOM 635 C CA . GLU A 1 84 ? 12.210 -1.673 -3.664 1.00 98.44 84 GLU A CA 1
ATOM 636 C C . GLU A 1 84 ? 11.806 -3.033 -4.250 1.00 98.44 84 GLU A C 1
ATOM 638 O O . GLU A 1 84 ? 12.619 -3.702 -4.892 1.00 98.44 84 GLU A O 1
ATOM 643 N N . ALA A 1 85 ? 10.530 -3.412 -4.135 1.00 98.19 85 ALA A N 1
ATOM 644 C CA . ALA A 1 85 ? 10.023 -4.664 -4.698 1.00 98.19 85 ALA A CA 1
ATOM 645 C C . ALA A 1 85 ? 10.172 -4.728 -6.233 1.00 98.19 85 ALA A C 1
ATOM 647 O O . ALA A 1 85 ? 10.364 -5.802 -6.824 1.00 98.19 85 ALA A O 1
ATOM 648 N N . ALA A 1 86 ? 10.092 -3.579 -6.903 1.00 97.75 86 ALA A N 1
ATOM 649 C CA . ALA A 1 86 ? 10.282 -3.455 -8.338 1.00 97.75 86 ALA A CA 1
ATOM 650 C C . ALA A 1 86 ? 11.755 -3.386 -8.770 1.00 97.75 86 ALA A C 1
ATOM 652 O O . ALA A 1 86 ? 12.018 -3.569 -9.958 1.00 97.75 86 ALA A O 1
ATOM 653 N N . GLY A 1 87 ? 12.693 -3.198 -7.836 1.00 97.69 87 GLY A N 1
ATOM 654 C CA . GLY A 1 87 ? 14.108 -2.984 -8.137 1.00 97.69 87 GLY A CA 1
ATOM 655 C C . GLY A 1 87 ? 14.370 -1.640 -8.823 1.00 97.69 87 GLY A C 1
ATOM 656 O O . GLY A 1 87 ? 15.292 -1.539 -9.629 1.00 97.69 87 GLY A O 1
ATOM 657 N N . LEU A 1 88 ? 13.535 -0.634 -8.553 1.00 98.12 88 LEU A N 1
ATOM 658 C CA . LEU A 1 88 ? 13.602 0.684 -9.176 1.00 98.12 88 LEU A CA 1
ATOM 659 C C . LEU A 1 88 ? 14.259 1.710 -8.243 1.00 98.12 88 LEU A C 1
ATOM 661 O O . LEU A 1 88 ? 14.048 1.666 -7.028 1.00 98.12 88 LEU A O 1
ATOM 665 N N . PRO A 1 89 ? 15.041 2.661 -8.783 1.00 98.00 89 PRO A N 1
ATOM 666 C CA . PRO A 1 89 ? 15.657 3.703 -7.976 1.00 98.00 89 PRO A CA 1
ATOM 667 C C . PRO A 1 89 ? 14.625 4.756 -7.526 1.00 98.00 89 PRO A C 1
ATOM 669 O O . PRO A 1 89 ? 13.617 4.963 -8.205 1.00 98.00 89 PRO A O 1
ATOM 672 N N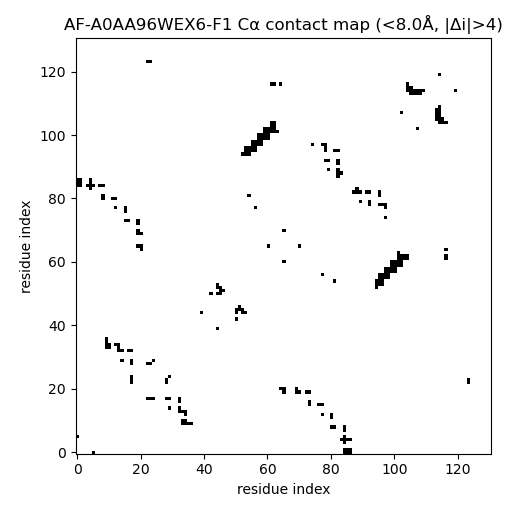 . PRO A 1 90 ? 14.909 5.527 -6.455 1.00 97.75 90 PRO A N 1
ATOM 673 C CA . PRO A 1 90 ? 14.027 6.601 -5.979 1.00 97.75 90 PRO A CA 1
ATOM 674 C C . PRO A 1 90 ? 13.653 7.646 -7.040 1.00 97.75 90 PRO A C 1
ATOM 676 O O . PRO A 1 90 ? 12.568 8.219 -6.994 1.00 97.75 90 PRO A O 1
ATOM 679 N N . ALA A 1 91 ? 14.527 7.875 -8.025 1.00 98.06 91 ALA A N 1
ATOM 680 C CA . ALA A 1 91 ? 14.273 8.794 -9.135 1.00 98.06 91 ALA A CA 1
ATOM 681 C C . ALA A 1 91 ? 13.058 8.395 -9.997 1.00 98.06 91 ALA A C 1
ATOM 683 O O . ALA A 1 91 ? 12.521 9.226 -10.723 1.00 98.06 91 ALA A O 1
ATOM 684 N N . GLU A 1 92 ? 12.600 7.145 -9.905 1.00 98.25 92 GLU A N 1
ATOM 685 C CA . GLU A 1 92 ? 11.441 6.632 -10.634 1.00 98.25 92 GLU A CA 1
ATOM 686 C C . GLU A 1 92 ? 10.143 6.632 -9.813 1.00 98.25 92 GLU A C 1
ATOM 688 O O . GLU A 1 92 ? 9.154 6.029 -10.227 1.00 98.25 92 GLU A O 1
ATOM 693 N N . ALA A 1 93 ? 10.098 7.334 -8.676 1.00 98.31 93 ALA A N 1
ATOM 694 C CA . ALA A 1 93 ? 8.928 7.377 -7.792 1.00 98.31 93 ALA A CA 1
ATOM 695 C C . ALA A 1 93 ? 7.608 7.744 -8.495 1.00 98.31 93 ALA A C 1
ATOM 697 O O . ALA A 1 93 ? 6.563 7.214 -8.136 1.00 98.31 93 ALA A O 1
ATOM 698 N N . LEU A 1 94 ? 7.644 8.565 -9.553 1.00 97.44 94 LEU A N 1
ATOM 699 C CA . LEU A 1 94 ? 6.455 8.920 -10.348 1.00 97.44 94 LEU A CA 1
ATOM 700 C C . LEU A 1 94 ? 5.812 7.732 -11.090 1.00 97.44 94 LEU A C 1
ATOM 702 O O . LEU A 1 94 ? 4.719 7.867 -11.647 1.00 97.44 94 LEU A O 1
ATOM 706 N N . ARG A 1 95 ? 6.463 6.561 -11.102 1.00 97.94 95 ARG A N 1
ATOM 707 C C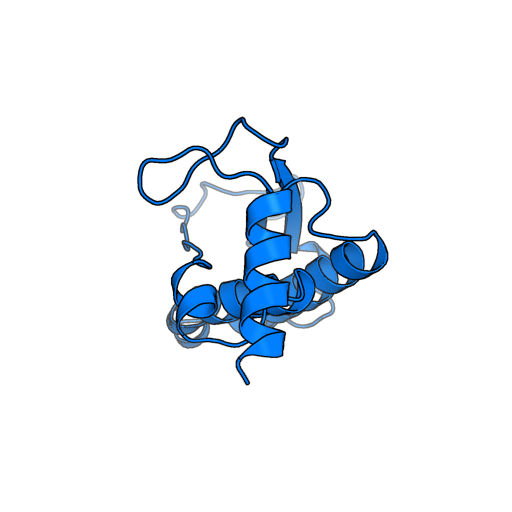A . ARG A 1 95 ? 5.877 5.309 -11.593 1.00 97.94 95 ARG A CA 1
ATOM 708 C C . ARG A 1 95 ? 4.925 4.661 -10.589 1.00 97.94 95 ARG A C 1
ATOM 710 O O . ARG A 1 95 ? 4.199 3.757 -10.991 1.00 97.94 95 ARG A O 1
ATOM 717 N N . VAL A 1 96 ? 4.904 5.096 -9.327 1.00 98.69 96 VAL A N 1
ATOM 718 C CA . VAL A 1 96 ? 4.051 4.537 -8.268 1.00 98.69 96 VAL A CA 1
ATOM 719 C C . VAL A 1 96 ? 2.974 5.535 -7.866 1.00 98.69 96 VAL A C 1
ATOM 721 O O . VAL A 1 96 ? 3.252 6.694 -7.573 1.00 98.69 96 VAL A O 1
ATOM 724 N N . TRP A 1 97 ? 1.726 5.087 -7.901 1.00 98.62 97 TRP A N 1
ATOM 725 C CA . TRP A 1 97 ? 0.546 5.890 -7.616 1.00 98.62 97 TRP A CA 1
ATOM 726 C C . TRP A 1 97 ? -0.175 5.255 -6.432 1.00 98.62 97 TRP A C 1
ATOM 728 O O . TRP A 1 97 ? -0.487 4.066 -6.466 1.00 98.62 97 TRP A O 1
ATOM 738 N N . VAL A 1 98 ? -0.430 6.038 -5.384 1.00 98.81 98 VAL A N 1
ATOM 739 C CA . VAL A 1 98 ? -1.101 5.569 -4.166 1.00 98.81 98 VAL A CA 1
ATOM 740 C C . VAL A 1 98 ? -2.417 6.316 -4.012 1.00 98.81 98 VAL A C 1
ATOM 742 O O . VAL A 1 98 ? -2.428 7.535 -3.836 1.00 98.81 98 VAL A O 1
ATOM 745 N N . LEU A 1 99 ? -3.527 5.589 -4.095 1.00 98.56 99 LEU A N 1
ATOM 746 C CA . LEU A 1 99 ? -4.876 6.137 -3.995 1.00 98.56 99 LEU A CA 1
ATOM 747 C C . LEU A 1 99 ? -5.495 5.646 -2.691 1.00 98.56 99 LEU A C 1
ATOM 749 O O . LEU A 1 99 ? -5.577 4.445 -2.453 1.00 98.56 99 LEU A O 1
ATOM 753 N N . VAL A 1 100 ? -5.909 6.575 -1.829 1.00 98.12 100 VAL A N 1
ATOM 754 C CA . VAL A 1 100 ? -6.504 6.251 -0.526 1.00 98.12 100 VAL A CA 1
ATOM 755 C C . VAL A 1 100 ? -8.010 6.477 -0.584 1.00 98.12 100 VAL A C 1
ATOM 757 O O . VAL A 1 100 ? -8.469 7.598 -0.800 1.00 98.12 100 VAL A O 1
ATOM 760 N N . HIS A 1 101 ? -8.768 5.415 -0.335 1.00 97.56 101 HIS A N 1
ATOM 761 C CA . HIS A 1 101 ? -10.222 5.394 -0.279 1.00 97.56 101 HIS A CA 1
ATOM 762 C C . HIS A 1 101 ? -10.679 5.229 1.168 1.00 97.56 101 HIS A C 1
ATOM 764 O O . HIS A 1 101 ? -10.405 4.218 1.815 1.00 97.56 101 HIS A O 1
ATOM 770 N N . GLU A 1 102 ? -11.396 6.225 1.678 1.00 95.06 102 GLU A N 1
ATOM 771 C CA . GLU A 1 102 ? -12.006 6.157 3.002 1.00 95.06 102 GLU A CA 1
ATOM 772 C C . GLU A 1 102 ? -13.420 5.583 2.897 1.00 95.06 102 GLU A C 1
ATOM 774 O O . GLU A 1 102 ? -14.245 6.095 2.143 1.00 95.06 102 GLU A O 1
ATOM 779 N N . GLN A 1 103 ? -13.702 4.527 3.659 1.00 95.38 103 GLN A N 1
ATOM 780 C CA . GLN A 1 103 ? -15.027 3.922 3.759 1.00 95.38 103 GLN A CA 1
ATOM 781 C C . GLN A 1 103 ? -15.814 4.598 4.885 1.00 95.38 103 GLN A C 1
ATOM 783 O O . GLN A 1 103 ? -15.389 4.507 6.044 1.00 95.38 103 GLN A O 1
ATOM 788 N N . PRO A 1 104 ? -16.947 5.260 4.580 1.00 93.19 104 PRO A N 1
ATOM 789 C CA . PRO A 1 104 ? -17.814 5.841 5.594 1.00 93.19 104 PRO A CA 1
ATOM 790 C C . PRO A 1 104 ? -18.197 4.864 6.708 1.00 93.19 104 PRO A C 1
ATOM 792 O O . PRO A 1 104 ? -18.297 3.651 6.513 1.00 93.19 104 PRO A O 1
ATOM 795 N N . ASP A 1 105 ? -18.435 5.398 7.903 1.00 89.81 105 ASP A N 1
ATOM 796 C CA . ASP A 1 105 ? -18.857 4.577 9.037 1.00 89.81 105 ASP A CA 1
ATOM 797 C C . ASP A 1 105 ? -20.216 3.907 8.763 1.00 89.81 105 ASP A C 1
ATOM 799 O O . ASP A 1 105 ? -21.143 4.528 8.239 1.00 89.81 105 ASP A O 1
ATOM 803 N N . GLY A 1 106 ? -20.346 2.627 9.121 1.00 88.56 106 GLY A N 1
ATOM 804 C CA . GLY A 1 106 ? -21.609 1.892 9.020 1.00 88.56 106 GLY A CA 1
ATOM 805 C C . GLY A 1 106 ? -21.979 1.340 7.637 1.00 88.56 106 GLY A C 1
ATOM 806 O O . GLY A 1 106 ? -23.055 0.756 7.522 1.00 88.56 106 GLY A O 1
ATOM 807 N N . ILE A 1 107 ? -21.125 1.477 6.615 1.00 91.00 107 ILE A N 1
ATOM 808 C CA . ILE A 1 107 ? -21.392 0.934 5.265 1.00 91.00 107 ILE A CA 1
ATOM 809 C C . ILE A 1 107 ? -20.499 -0.249 4.864 1.00 91.00 107 ILE A C 1
ATOM 811 O O . ILE A 1 107 ? -20.669 -0.809 3.784 1.00 91.00 107 ILE A O 1
ATOM 815 N N . TRP A 1 108 ? -19.549 -0.635 5.715 1.00 92.44 108 TRP A N 1
ATOM 816 C CA . TRP A 1 108 ? -18.627 -1.742 5.468 1.00 92.44 108 TRP A CA 1
ATOM 817 C C . TRP A 1 108 ? -18.658 -2.738 6.629 1.00 92.44 108 TRP A C 1
ATOM 819 O O . TRP A 1 108 ? -19.107 -2.422 7.734 1.00 92.44 108 TRP A O 1
ATOM 829 N N . GLY A 1 109 ? -18.227 -3.972 6.375 1.00 91.38 109 GLY A N 1
ATOM 830 C CA . GLY A 1 109 ? -18.340 -5.058 7.340 1.00 91.38 109 GLY A CA 1
ATOM 831 C C . GLY A 1 109 ? -17.204 -6.066 7.264 1.00 91.38 109 GLY A C 1
ATOM 832 O O . GLY A 1 109 ? -16.521 -6.188 6.251 1.00 91.38 109 GLY A O 1
ATOM 833 N N . ALA A 1 110 ? -17.026 -6.800 8.356 1.00 89.88 110 ALA A N 1
ATOM 834 C CA . ALA A 1 110 ? -16.079 -7.897 8.497 1.00 89.88 110 ALA A CA 1
ATOM 835 C C . ALA A 1 110 ? -16.677 -8.945 9.445 1.00 89.88 110 ALA A C 1
ATOM 837 O O . ALA A 1 110 ? -17.501 -8.622 10.300 1.00 89.88 110 ALA A O 1
ATOM 838 N N . GLY A 1 111 ? -16.308 -10.219 9.278 1.00 88.81 111 GLY A N 1
ATOM 839 C CA . GLY A 1 111 ? -16.805 -11.294 10.149 1.00 88.81 111 GLY A CA 1
ATOM 840 C C . GLY A 1 111 ? -18.335 -11.450 10.159 1.00 88.81 111 GLY A C 1
ATOM 841 O O . GLY A 1 111 ? -18.898 -11.888 11.155 1.00 88.81 111 GLY A O 1
ATOM 842 N N . GLY A 1 112 ? -19.018 -11.053 9.079 1.00 91.44 112 GLY A N 1
ATOM 843 C CA . GLY A 1 112 ? -20.479 -11.126 8.969 1.00 91.44 112 GLY A CA 1
ATOM 844 C C . GLY A 1 112 ? -21.250 -9.999 9.666 1.00 91.44 112 GLY A C 1
ATOM 845 O O . GLY A 1 112 ? -22.469 -10.096 9.769 1.00 91.44 112 GLY A O 1
ATOM 846 N N . SER A 1 113 ? -20.582 -8.939 10.136 1.00 90.25 113 SER A N 1
ATOM 847 C CA . SER A 1 113 ? -21.224 -7.780 10.779 1.00 90.25 113 SER A CA 1
ATOM 848 C C . SER A 1 113 ? -20.747 -6.457 10.183 1.00 90.25 113 SER A C 1
ATOM 850 O O . SER A 1 113 ? -19.614 -6.354 9.714 1.00 90.25 113 SER A O 1
ATOM 852 N N . VAL A 1 114 ? -21.606 -5.432 10.221 1.00 91.62 114 VAL A N 1
ATOM 853 C CA . VAL A 1 114 ? -21.211 -4.050 9.906 1.00 91.62 114 VAL A CA 1
ATOM 854 C C . VAL A 1 114 ? -20.253 -3.565 10.986 1.00 91.62 114 VAL A C 1
ATOM 856 O O . VAL A 1 114 ? -20.563 -3.656 12.173 1.00 91.62 114 VAL A O 1
ATOM 859 N N . VAL A 1 115 ? -19.104 -3.041 10.572 1.00 85.06 115 VAL A N 1
ATOM 860 C CA . VAL A 1 115 ? -18.079 -2.545 11.487 1.00 85.06 115 VAL A CA 1
ATOM 861 C C . VAL A 1 115 ? -18.274 -1.050 11.691 1.00 85.06 115 VAL A C 1
ATOM 863 O O . VAL A 1 115 ? -18.469 -0.298 10.734 1.00 85.06 115 VAL A O 1
ATOM 866 N N . ARG A 1 116 ? -18.213 -0.617 12.952 1.00 83.69 116 ARG A N 1
ATOM 867 C CA . ARG A 1 116 ? -18.149 0.800 13.311 1.00 83.69 116 ARG A CA 1
ATOM 868 C C . ARG A 1 116 ? -16.746 1.147 13.764 1.00 83.69 116 ARG A C 1
ATOM 870 O O . ARG A 1 116 ? -16.142 0.430 14.561 1.00 83.69 116 ARG A O 1
ATOM 877 N N . PHE A 1 117 ? -16.228 2.275 13.296 1.00 77.31 117 PHE A N 1
ATOM 878 C CA . PHE A 1 117 ? -14.882 2.712 13.655 1.00 77.31 117 PHE A CA 1
ATOM 879 C C . PHE A 1 117 ? -14.741 2.951 15.167 1.00 77.31 117 PHE A C 1
ATOM 881 O O . PHE A 1 117 ? -13.710 2.632 15.757 1.00 77.31 117 PHE A O 1
ATOM 888 N N . ALA A 1 118 ? -15.802 3.435 15.821 1.00 75.62 118 ALA A N 1
ATOM 889 C CA . ALA A 1 118 ? -15.832 3.608 17.272 1.00 75.62 118 ALA A CA 1
ATOM 890 C C . ALA A 1 118 ? -15.593 2.290 18.035 1.00 75.62 118 ALA A C 1
ATOM 892 O O . ALA A 1 118 ? -14.861 2.293 19.027 1.00 75.62 118 ALA A O 1
ATOM 893 N N . ASP A 1 119 ? -16.138 1.174 17.545 1.00 77.31 119 ASP A N 1
ATOM 894 C CA . ASP A 1 119 ? -15.986 -0.143 18.173 1.00 77.31 119 ASP A CA 1
ATOM 895 C C . ASP A 1 119 ? -14.551 -0.660 18.024 1.00 77.31 119 ASP A C 1
ATOM 897 O O . ASP A 1 119 ? -13.973 -1.172 18.984 1.00 77.31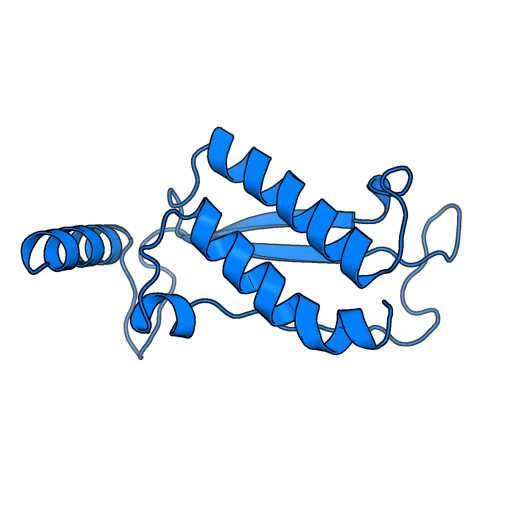 119 ASP A O 1
ATOM 901 N N . LEU A 1 120 ? -13.921 -0.430 16.865 1.00 74.81 120 LEU A N 1
ATOM 902 C CA . LEU A 1 120 ? -12.500 -0.737 16.654 1.00 74.81 120 LEU A CA 1
ATOM 903 C C . LEU A 1 120 ? -11.608 0.055 17.616 1.00 74.81 120 LEU A C 1
ATOM 905 O O . LEU A 1 120 ? -10.712 -0.502 18.251 1.00 74.81 120 LEU A O 1
ATOM 909 N N . VAL A 1 121 ? -11.870 1.357 17.768 1.00 75.44 121 VAL A N 1
ATOM 910 C CA . VAL A 1 121 ? -11.128 2.213 18.705 1.00 75.44 121 VAL A CA 1
ATOM 911 C C . VAL A 1 121 ? -11.332 1.750 20.150 1.00 75.44 121 VAL A C 1
ATOM 913 O O . VAL A 1 121 ? -10.372 1.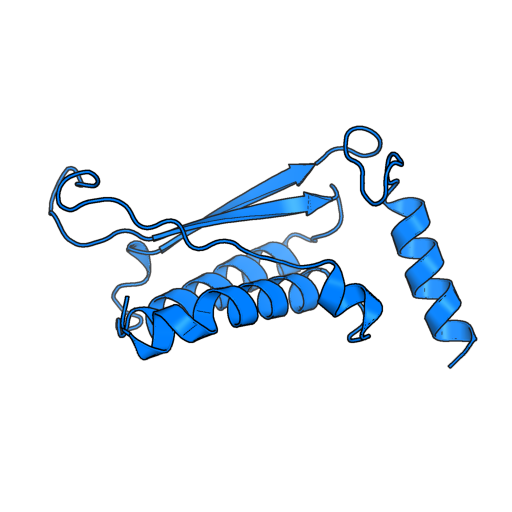740 20.927 1.00 75.44 121 VAL A O 1
ATOM 916 N N . ALA A 1 122 ? -12.553 1.364 20.528 1.00 75.94 122 ALA A N 1
ATOM 917 C CA . ALA A 1 122 ? -12.848 0.831 21.854 1.00 75.94 122 ALA A CA 1
ATOM 918 C C . ALA A 1 122 ? -12.097 -0.485 22.112 1.00 75.94 122 ALA A C 1
ATOM 920 O O . ALA A 1 122 ? -11.470 -0.629 23.161 1.00 75.94 122 ALA A O 1
ATOM 921 N N . GLN A 1 123 ? -12.064 -1.394 21.136 1.00 72.62 123 GLN A N 1
ATOM 922 C CA . GLN A 1 123 ? -11.333 -2.658 21.226 1.00 72.62 123 GLN A CA 1
ATOM 923 C C . GLN A 1 123 ? -9.819 -2.440 21.392 1.00 72.62 123 GLN A C 1
ATOM 925 O O . GLN A 1 123 ? -9.194 -3.067 22.249 1.00 72.62 123 GLN A O 1
ATOM 930 N N . VAL A 1 124 ? -9.234 -1.492 20.648 1.00 74.00 124 VAL A N 1
ATOM 931 C CA . VAL A 1 124 ? -7.821 -1.090 20.795 1.00 74.00 124 VAL A CA 1
ATOM 932 C C . VAL A 1 124 ? -7.526 -0.524 22.190 1.00 74.00 124 VAL A C 1
ATOM 934 O O . VAL A 1 124 ? -6.434 -0.723 22.726 1.00 74.00 124 VAL A O 1
ATOM 937 N N . LYS A 1 125 ? -8.467 0.218 22.786 1.00 71.56 125 LYS A N 1
ATOM 938 C CA . LYS A 1 125 ? -8.320 0.756 24.149 1.00 71.56 125 LYS A CA 1
ATOM 939 C C . LYS A 1 125 ? -8.464 -0.333 25.218 1.00 71.56 125 LYS A C 1
ATOM 941 O O . LYS A 1 125 ? -7.692 -0.323 26.172 1.00 71.56 125 LYS A O 1
ATOM 946 N N . GLY A 1 126 ? -9.387 -1.279 25.034 1.00 63.22 126 GLY A N 1
ATOM 947 C CA . GLY A 1 126 ? -9.583 -2.423 25.932 1.00 63.22 126 GLY A CA 1
ATOM 948 C C . GLY A 1 126 ? -8.335 -3.302 26.032 1.00 63.22 126 GLY A C 1
ATOM 949 O O . GLY A 1 126 ? -7.817 -3.500 27.123 1.00 63.22 126 GLY A O 1
ATOM 950 N N . GLN A 1 127 ? -7.752 -3.694 24.893 1.00 59.62 127 GLN A N 1
ATOM 951 C CA . GLN A 1 127 ? -6.524 -4.509 24.868 1.00 59.62 127 GLN A CA 1
ATOM 952 C C . GLN A 1 127 ? -5.309 -3.831 25.517 1.00 59.62 127 GLN A C 1
ATOM 954 O O . GLN A 1 127 ? -4.416 -4.515 26.000 1.00 59.62 127 GLN A O 1
ATOM 959 N N . ARG A 1 128 ? -5.259 -2.493 25.537 1.00 57.44 128 ARG A N 1
ATOM 960 C CA . ARG A 1 128 ? -4.205 -1.738 26.235 1.00 57.44 128 ARG A CA 1
ATOM 961 C C . ARG A 1 128 ? -4.364 -1.713 27.755 1.00 57.44 128 ARG A C 1
ATOM 963 O O . ARG A 1 128 ? -3.423 -1.321 28.429 1.00 57.44 128 ARG A O 1
ATOM 970 N N . THR A 1 129 ? -5.549 -2.037 28.267 1.00 55.03 129 THR A N 1
ATOM 971 C CA . THR A 1 129 ? -5.840 -2.055 29.710 1.00 55.03 129 THR A CA 1
ATOM 972 C C . THR A 1 129 ? -5.602 -3.446 30.309 1.00 55.03 129 THR A C 1
ATOM 974 O O . THR A 1 129 ? -5.305 -3.551 31.493 1.00 55.03 129 THR A O 1
ATOM 977 N N . ASP A 1 130 ? -5.679 -4.490 29.478 1.00 47.62 130 ASP A N 1
ATOM 978 C CA . ASP A 1 130 ? -5.475 -5.894 29.864 1.00 47.62 130 ASP A CA 1
ATOM 979 C C . ASP A 1 130 ? -4.015 -6.384 29.700 1.00 47.62 130 ASP A C 1
ATOM 981 O O . ASP A 1 130 ? -3.740 -7.567 29.913 1.00 47.62 130 ASP A O 1
ATOM 985 N N . ALA A 1 131 ? -3.091 -5.503 29.296 1.00 45.47 131 ALA A N 1
ATOM 986 C CA . ALA A 1 131 ? -1.664 -5.776 29.079 1.00 45.47 131 ALA A CA 1
ATOM 987 C C . ALA A 1 131 ? -0.794 -5.051 30.113 1.00 45.47 131 ALA A C 1
ATOM 989 O O . ALA A 1 131 ? 0.206 -5.659 30.557 1.00 45.47 131 ALA A O 1
#

Foldseek 3Di:
DDPVLVVPLFLQLQVLVCVLLVPDPDPVSSVVGTDDDDDDPQPPDADPPGRDAAAEAEAEDAPPSHDPVSVVSSLVSNLVSVCVSVVHDPVVSVSYHYHYHHDYAQPDDDPPDRDGPVVVVVVSVVVVVVD

Mean predicted aligned error: 4.52 Å

Radius of gyration: 16.7 Å; Cα contacts (8 Å, |Δi|>4): 143; chains: 1; bounding box: 37×27×53 Å